Protein AF-A0A1V0NPZ8-F1 (afdb_monomer)

pLDDT: mean 89.47, std 12.42, range [41.12, 97.88]

Radius of gyration: 16.22 Å; Cα contacts (8 Å, |Δi|>4): 91; chains: 1; bounding box: 35×29×46 Å

Structure (mmCIF, N/CA/C/O backbone):
data_AF-A0A1V0NPZ8-F1
#
_entry.id   AF-A0A1V0NPZ8-F1
#
loop_
_atom_site.group_PDB
_atom_site.id
_atom_site.type_symbol
_atom_site.label_atom_id
_atom_site.label_alt_id
_atom_site.label_comp_id
_atom_site.label_asym_id
_atom_site.label_entity_id
_atom_site.label_seq_id
_atom_site.pdbx_PDB_ins_code
_atom_site.Cartn_x
_atom_site.Cartn_y
_atom_site.Cartn_z
_atom_site.occupancy
_atom_site.B_iso_or_equiv
_atom_site.auth_seq_id
_atom_site.auth_comp_id
_atom_site.auth_asym_id
_atom_site.auth_atom_id
_atom_site.pdbx_PDB_model_num
ATOM 1 N N . MET A 1 1 ? -15.440 6.612 -8.435 1.00 51.25 1 MET A N 1
ATOM 2 C CA . MET A 1 1 ? -14.026 6.510 -8.855 1.00 51.25 1 MET A CA 1
ATOM 3 C C . MET A 1 1 ? -13.228 5.887 -7.725 1.00 51.25 1 MET A C 1
ATOM 5 O O . MET A 1 1 ? -13.436 6.280 -6.583 1.00 51.25 1 MET A O 1
ATOM 9 N N . VAL A 1 2 ? -12.383 4.901 -8.027 1.00 72.75 2 VAL A N 1
ATOM 10 C CA . VAL A 1 2 ? -11.409 4.345 -7.071 1.00 72.75 2 VAL A CA 1
ATOM 11 C C . VAL A 1 2 ? -10.314 5.398 -6.852 1.00 72.75 2 VAL A C 1
ATOM 13 O O . VAL A 1 2 ? -9.915 6.063 -7.805 1.00 72.75 2 VAL A O 1
ATOM 16 N N . ASP A 1 3 ? -9.897 5.628 -5.604 1.00 88.75 3 ASP A N 1
ATOM 17 C CA . ASP A 1 3 ? -8.841 6.600 -5.283 1.00 88.75 3 ASP A CA 1
ATOM 18 C C . ASP A 1 3 ? -7.490 6.086 -5.824 1.00 88.75 3 ASP A C 1
ATOM 20 O O . ASP A 1 3 ? -7.107 4.967 -5.473 1.00 88.75 3 ASP A O 1
ATOM 24 N N . PRO A 1 4 ? -6.742 6.869 -6.629 1.00 91.31 4 PRO A N 1
ATOM 25 C CA . PRO A 1 4 ? -5.473 6.428 -7.216 1.00 91.31 4 PRO A CA 1
ATOM 26 C C . PRO A 1 4 ? -4.419 5.980 -6.195 1.00 91.31 4 PRO A C 1
ATOM 28 O O . PRO A 1 4 ? -3.584 5.133 -6.499 1.00 91.31 4 PRO A O 1
ATOM 31 N N . LEU A 1 5 ? -4.436 6.531 -4.976 1.00 94.12 5 LEU A N 1
ATOM 32 C CA . LEU A 1 5 ? -3.521 6.086 -3.922 1.00 94.12 5 LEU A CA 1
ATOM 33 C C . LEU A 1 5 ? -3.958 4.755 -3.314 1.00 94.12 5 LEU A C 1
ATOM 35 O O . LEU A 1 5 ? -3.104 3.982 -2.899 1.00 94.12 5 LEU A O 1
ATOM 39 N N . ASP A 1 6 ? -5.262 4.467 -3.274 1.00 95.06 6 ASP A N 1
ATOM 40 C CA . ASP A 1 6 ? -5.751 3.163 -2.818 1.00 95.06 6 ASP A CA 1
ATOM 41 C C . ASP A 1 6 ? -5.394 2.071 -3.848 1.00 95.06 6 ASP A C 1
ATOM 43 O O . ASP A 1 6 ? -5.034 0.961 -3.461 1.00 95.06 6 ASP A O 1
ATOM 47 N N . GLU A 1 7 ? -5.425 2.392 -5.147 1.00 95.25 7 GLU A N 1
ATOM 48 C CA . G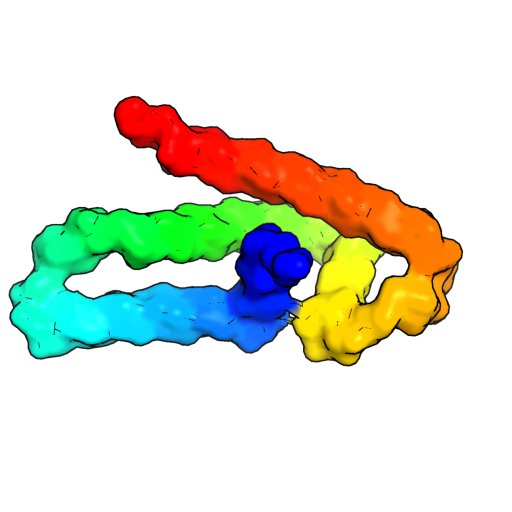LU A 1 7 ? -4.938 1.502 -6.211 1.00 95.25 7 GLU A CA 1
ATOM 49 C C . GLU A 1 7 ? -3.426 1.269 -6.102 1.00 95.25 7 GLU A C 1
ATOM 51 O O . GLU A 1 7 ? -2.988 0.121 -6.074 1.00 95.25 7 GLU A O 1
ATOM 56 N N . LEU A 1 8 ? -2.635 2.334 -5.935 1.00 95.75 8 LEU A N 1
ATOM 57 C CA . LEU A 1 8 ? -1.189 2.224 -5.737 1.00 95.75 8 LEU A CA 1
ATOM 58 C C . LEU A 1 8 ? -0.834 1.387 -4.495 1.00 95.75 8 LEU A C 1
ATOM 60 O O . LEU A 1 8 ? 0.051 0.535 -4.557 1.00 95.75 8 LEU A O 1
ATOM 64 N N . MET A 1 9 ? -1.536 1.590 -3.375 1.00 96.25 9 MET A N 1
ATOM 65 C CA . MET A 1 9 ? -1.359 0.776 -2.168 1.00 96.25 9 MET A CA 1
ATOM 66 C C . MET A 1 9 ? -1.698 -0.693 -2.421 1.00 96.25 9 MET A C 1
ATOM 68 O O . MET A 1 9 ? -0.984 -1.576 -1.950 1.00 96.25 9 MET A O 1
ATOM 72 N N . SER A 1 10 ? -2.769 -0.963 -3.170 1.00 96.56 10 SER A N 1
ATOM 73 C CA . SER A 1 10 ? -3.133 -2.322 -3.566 1.00 96.56 10 SER A CA 1
ATOM 74 C C . SER A 1 10 ? -2.042 -2.960 -4.420 1.00 96.56 10 SER A C 1
ATOM 76 O O . SER A 1 10 ? -1.608 -4.074 -4.130 1.00 96.56 10 SER A O 1
ATOM 78 N N . ASP A 1 11 ? -1.561 -2.251 -5.440 1.00 97.25 11 ASP A N 1
ATOM 79 C CA . ASP A 1 11 ? -0.502 -2.732 -6.321 1.00 97.25 11 ASP A CA 1
ATOM 80 C C . ASP A 1 11 ? 0.784 -3.033 -5.551 1.00 97.25 11 ASP A C 1
ATOM 82 O O . ASP A 1 11 ? 1.425 -4.057 -5.778 1.00 97.25 11 ASP A O 1
ATOM 86 N N . TYR A 1 12 ? 1.155 -2.157 -4.620 1.00 97.69 12 TYR A N 1
ATOM 87 C CA . TYR A 1 12 ? 2.329 -2.341 -3.778 1.00 97.69 12 TYR A CA 1
ATOM 88 C C . TYR A 1 12 ? 2.190 -3.571 -2.873 1.00 97.69 12 TYR A C 1
ATOM 90 O O . TYR A 1 12 ? 3.033 -4.464 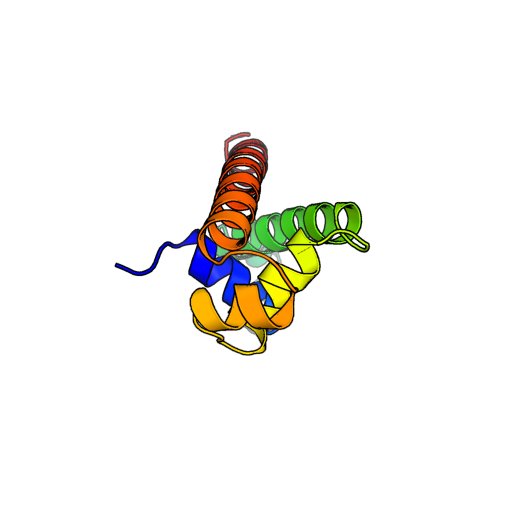-2.901 1.00 97.69 12 TYR A O 1
ATOM 98 N N . ILE A 1 13 ? 1.093 -3.667 -2.115 1.00 97.12 13 ILE A N 1
ATOM 99 C CA . ILE A 1 13 ? 0.877 -4.754 -1.146 1.00 97.12 13 ILE A CA 1
ATOM 100 C C . ILE A 1 13 ? 0.728 -6.122 -1.825 1.00 97.12 13 ILE A C 1
ATOM 102 O O . ILE A 1 13 ? 1.100 -7.141 -1.241 1.00 97.12 13 ILE A O 1
ATOM 106 N N . THR A 1 14 ? 0.192 -6.158 -3.046 1.00 96.44 14 THR A N 1
ATOM 107 C CA . THR A 1 14 ? 0.039 -7.392 -3.835 1.00 96.44 14 THR A CA 1
ATOM 108 C C . THR A 1 14 ? 1.277 -7.745 -4.663 1.00 96.44 14 THR A C 1
ATOM 110 O O . THR A 1 14 ? 1.318 -8.822 -5.253 1.00 96.44 14 THR A O 1
ATOM 113 N N . GLY A 1 15 ? 2.288 -6.870 -4.716 1.00 96.75 15 GLY A N 1
ATOM 114 C CA . GLY A 1 15 ? 3.480 -7.032 -5.556 1.00 96.75 15 GLY A CA 1
ATOM 115 C C . GLY A 1 15 ? 3.266 -6.689 -7.036 1.00 96.75 15 GLY A C 1
ATOM 116 O O . GLY A 1 15 ? 4.205 -6.749 -7.827 1.00 96.75 15 GLY A O 1
ATOM 117 N N . MET A 1 16 ? 2.060 -6.279 -7.433 1.00 97.12 16 MET A N 1
ATOM 118 C CA . MET A 1 16 ? 1.750 -5.868 -8.803 1.00 97.12 16 MET A CA 1
ATOM 119 C C . MET A 1 16 ? 2.550 -4.632 -9.244 1.00 97.12 16 MET A C 1
ATOM 121 O O . MET A 1 16 ? 2.887 -4.513 -10.421 1.00 97.12 16 MET A O 1
ATOM 125 N N . LEU A 1 17 ? 2.903 -3.727 -8.321 1.00 96.62 17 LEU A N 1
ATOM 126 C CA . LEU A 1 17 ? 3.742 -2.566 -8.642 1.00 96.62 17 LEU A CA 1
ATOM 127 C C . LEU A 1 17 ? 5.111 -3.004 -9.188 1.00 96.62 17 LEU A C 1
ATOM 129 O O . LEU A 1 17 ? 5.549 -2.511 -10.226 1.00 96.62 17 LEU A O 1
ATOM 133 N N . GLU A 1 18 ? 5.739 -3.983 -8.535 1.00 96.50 18 G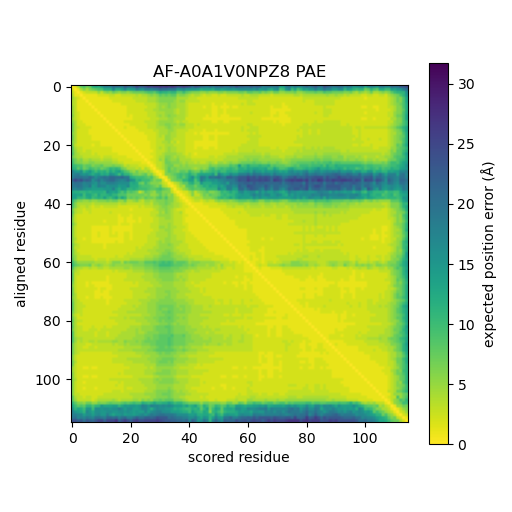LU A N 1
ATOM 134 C CA . GLU A 1 18 ? 7.015 -4.572 -8.954 1.00 96.50 18 GLU A CA 1
ATOM 135 C C . GLU A 1 18 ? 6.894 -5.247 -10.327 1.00 96.50 18 GLU A C 1
ATOM 137 O O . GLU A 1 18 ? 7.740 -5.069 -11.203 1.00 96.50 18 GLU A O 1
ATOM 142 N N . VAL A 1 19 ? 5.799 -5.979 -10.557 1.00 97.31 19 VAL A N 1
ATOM 143 C CA . VAL A 1 19 ? 5.515 -6.604 -11.859 1.00 97.31 19 VAL A CA 1
ATOM 144 C C . VAL A 1 19 ? 5.401 -5.547 -12.959 1.00 97.31 19 VAL A C 1
ATOM 146 O O . VAL A 1 19 ? 5.994 -5.712 -14.026 1.00 97.31 19 VAL A O 1
ATOM 149 N N . LYS A 1 20 ? 4.691 -4.439 -12.704 1.00 94.81 20 LYS A N 1
ATOM 150 C CA . LYS A 1 20 ? 4.540 -3.324 -13.653 1.00 94.81 20 LYS A CA 1
ATOM 151 C C . LYS A 1 20 ? 5.890 -2.670 -13.977 1.00 94.81 20 LYS A C 1
ATOM 153 O O . LYS A 1 20 ? 6.172 -2.433 -15.150 1.00 94.81 20 LYS A O 1
ATOM 158 N N . ILE A 1 21 ? 6.736 -2.427 -12.973 1.00 94.88 21 ILE A N 1
ATOM 159 C CA . ILE A 1 21 ? 8.097 -1.888 -13.158 1.00 94.88 21 ILE A CA 1
ATOM 160 C C . ILE A 1 21 ? 8.931 -2.832 -14.033 1.00 94.88 21 ILE A C 1
ATOM 162 O O . ILE A 1 21 ? 9.492 -2.417 -15.051 1.00 94.88 21 ILE A O 1
ATOM 166 N N . ASN A 1 22 ? 8.957 -4.121 -13.689 1.00 94.19 22 ASN A N 1
ATOM 167 C CA . ASN A 1 22 ? 9.742 -5.123 -14.406 1.00 94.19 22 ASN A CA 1
ATOM 168 C C . ASN A 1 22 ? 9.254 -5.354 -15.839 1.00 94.19 22 ASN A C 1
ATOM 170 O O . ASN A 1 22 ? 10.067 -5.565 -16.740 1.00 94.19 22 ASN A O 1
ATOM 174 N N . TYR A 1 23 ? 7.945 -5.267 -16.076 1.00 92.19 23 TYR A N 1
ATOM 175 C CA . TYR A 1 23 ? 7.374 -5.334 -17.418 1.00 92.19 23 TYR A CA 1
ATOM 176 C C . TYR A 1 23 ? 7.881 -4.192 -18.308 1.00 92.19 23 TYR A C 1
ATOM 178 O O . TYR A 1 23 ? 8.340 -4.438 -19.428 1.00 92.19 23 TYR A O 1
ATOM 186 N N . ILE A 1 24 ? 7.862 -2.952 -17.805 1.00 88.81 24 ILE A N 1
ATOM 187 C CA . ILE A 1 24 ? 8.356 -1.787 -18.552 1.00 88.81 24 ILE A CA 1
ATOM 188 C C . ILE A 1 24 ? 9.857 -1.930 -18.814 1.00 88.81 24 ILE A C 1
ATOM 190 O O . ILE A 1 24 ? 10.294 -1.767 -19.956 1.00 88.81 24 ILE A O 1
ATOM 194 N N . LYS A 1 25 ? 10.634 -2.314 -17.793 1.00 88.56 25 LYS A N 1
ATOM 195 C CA . LYS A 1 25 ? 12.075 -2.569 -17.919 1.00 88.56 25 LYS A CA 1
ATOM 196 C C . LYS A 1 25 ? 12.370 -3.587 -19.022 1.00 88.56 25 LYS A C 1
ATOM 198 O O . LYS A 1 25 ? 13.078 -3.273 -19.974 1.00 88.56 25 LYS A O 1
ATOM 203 N N . LYS A 1 26 ? 11.752 -4.772 -18.956 1.00 87.81 26 LYS A N 1
ATOM 204 C CA . LYS A 1 26 ? 11.951 -5.855 -19.932 1.00 87.81 26 LYS A CA 1
ATOM 205 C C . LYS A 1 26 ? 11.580 -5.434 -21.353 1.00 87.81 26 LYS A C 1
ATOM 207 O O . LYS A 1 26 ? 12.291 -5.784 -22.294 1.00 87.81 26 LYS A O 1
ATOM 212 N N . THR A 1 27 ? 10.488 -4.690 -21.511 1.00 83.81 27 THR A N 1
ATOM 213 C CA . THR A 1 27 ? 10.017 -4.228 -22.824 1.00 83.81 27 THR A CA 1
ATOM 214 C C . THR A 1 27 ? 11.024 -3.273 -23.468 1.00 83.81 27 THR A C 1
ATOM 216 O O . THR A 1 27 ? 11.370 -3.456 -24.630 1.00 83.81 27 THR A O 1
ATOM 219 N N . ASN A 1 28 ? 11.570 -2.313 -22.716 1.00 77.62 28 ASN A N 1
ATOM 220 C CA . ASN A 1 28 ? 12.547 -1.358 -23.254 1.00 77.62 28 ASN A CA 1
ATOM 221 C C . ASN A 1 28 ? 13.913 -2.004 -23.544 1.00 77.62 28 ASN A C 1
ATOM 223 O O . ASN A 1 28 ? 14.503 -1.739 -24.593 1.00 77.62 28 ASN A O 1
ATOM 227 N N . THR A 1 29 ? 14.390 -2.906 -22.677 1.00 77.12 29 THR A N 1
ATOM 228 C CA . THR A 1 29 ? 15.646 -3.645 -22.909 1.00 77.12 29 THR A CA 1
ATOM 229 C C . THR A 1 29 ? 15.547 -4.558 -24.135 1.00 77.12 29 THR A C 1
ATOM 231 O O . THR A 1 29 ? 16.485 -4.642 -24.924 1.00 77.12 29 THR A O 1
ATOM 234 N N . SER A 1 30 ? 14.390 -5.196 -24.354 1.00 71.81 30 SER A N 1
ATOM 235 C CA . SER A 1 30 ? 14.16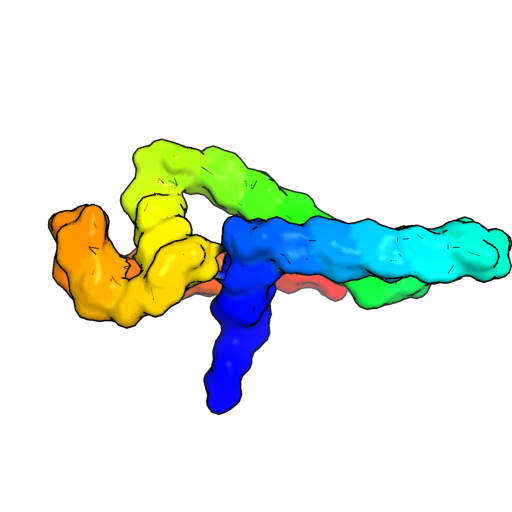7 -6.085 -25.508 1.00 71.81 30 SER A CA 1
ATOM 236 C C . SER A 1 30 ? 14.214 -5.345 -26.853 1.00 71.81 30 SER A C 1
ATOM 238 O O . SER A 1 30 ? 14.493 -5.960 -27.878 1.00 71.81 30 SER A O 1
ATOM 240 N N . ILE A 1 31 ? 13.988 -4.027 -26.854 1.00 72.94 31 ILE A N 1
ATOM 241 C CA . ILE A 1 31 ? 14.044 -3.165 -28.046 1.00 72.94 31 ILE A CA 1
ATOM 242 C C . ILE A 1 31 ? 15.457 -2.545 -28.219 1.00 72.94 31 ILE A C 1
ATOM 244 O O . ILE A 1 31 ? 15.672 -1.744 -29.118 1.00 72.94 31 ILE A O 1
ATOM 248 N N . LYS A 1 32 ? 16.457 -2.929 -27.399 1.00 65.56 32 LYS A N 1
ATOM 249 C CA . LYS A 1 32 ? 17.812 -2.321 -27.341 1.00 65.56 32 LYS A CA 1
ATOM 250 C C . LYS A 1 32 ? 17.804 -0.803 -27.082 1.00 65.56 32 LYS A C 1
ATOM 252 O O . LYS A 1 32 ? 18.747 -0.100 -27.429 1.00 65.56 32 LYS A O 1
ATOM 257 N N . ASN A 1 33 ? 16.756 -0.305 -26.431 1.00 63.72 33 ASN A N 1
ATOM 258 C CA . ASN A 1 33 ? 16.541 1.113 -26.153 1.00 63.72 33 ASN A CA 1
ATOM 259 C C . ASN A 1 33 ? 16.850 1.443 -24.683 1.00 63.72 33 ASN A C 1
ATOM 261 O O . ASN A 1 33 ? 16.018 2.015 -23.980 1.00 63.72 33 ASN A O 1
ATOM 265 N N . GLU A 1 34 ? 18.034 1.071 -24.191 1.00 59.84 34 GLU A N 1
ATOM 266 C CA . GLU A 1 34 ? 18.416 1.299 -22.784 1.00 59.84 34 GLU A CA 1
ATOM 267 C C . GLU A 1 34 ? 18.379 2.789 -22.410 1.00 59.84 34 GLU A C 1
ATOM 269 O O . GLU A 1 34 ? 17.800 3.146 -21.387 1.00 59.84 34 GLU A O 1
ATOM 274 N N . HIS A 1 35 ? 18.839 3.671 -23.305 1.00 60.41 35 HIS A N 1
ATOM 275 C CA . HIS A 1 35 ? 18.741 5.125 -23.128 1.00 60.41 35 HIS A CA 1
ATOM 276 C C . HIS A 1 35 ? 17.297 5.656 -23.049 1.00 60.41 35 HIS A C 1
ATOM 278 O O . HIS A 1 35 ? 17.074 6.713 -22.470 1.00 60.41 35 HIS A O 1
ATOM 284 N N . MET A 1 36 ? 16.298 4.944 -23.588 1.00 64.12 36 MET A N 1
ATOM 285 C CA . MET A 1 36 ? 14.896 5.377 -23.491 1.00 64.12 36 MET A CA 1
ATOM 286 C C . MET A 1 36 ? 14.221 4.936 -22.193 1.00 64.12 36 MET A C 1
ATOM 288 O O . MET A 1 36 ? 13.184 5.496 -21.840 1.00 64.12 36 MET A O 1
ATOM 292 N N . LEU A 1 37 ? 14.775 3.951 -21.477 1.00 71.44 37 LEU A N 1
ATOM 293 C CA . LEU A 1 37 ? 14.198 3.488 -20.215 1.00 71.44 37 LEU A CA 1
ATOM 294 C C . LEU A 1 37 ? 14.363 4.542 -19.118 1.00 71.44 37 LEU A C 1
ATOM 296 O O . LEU A 1 37 ? 13.413 4.819 -18.391 1.00 71.44 37 LEU A O 1
ATOM 300 N N . GLU A 1 38 ? 15.541 5.161 -19.031 1.00 69.38 38 GLU A N 1
ATOM 301 C CA . GLU A 1 38 ? 15.791 6.233 -18.064 1.00 69.38 38 GLU A CA 1
ATOM 302 C C . GLU A 1 38 ? 14.946 7.477 -18.362 1.00 69.38 38 GLU A C 1
ATOM 304 O O . GLU A 1 38 ? 14.450 8.111 -17.434 1.00 69.38 38 GLU A O 1
ATOM 309 N N . SER A 1 39 ? 14.681 7.763 -19.640 1.00 73.56 39 SER A N 1
ATOM 310 C CA . SER A 1 39 ? 13.760 8.824 -20.068 1.00 73.56 39 SER A CA 1
ATOM 311 C C . SER A 1 39 ? 12.277 8.428 -20.008 1.00 73.56 39 SER A C 1
ATOM 313 O O . SER A 1 39 ? 11.402 9.253 -20.283 1.00 73.56 39 SER A O 1
ATOM 315 N N . ASN A 1 40 ? 11.947 7.177 -19.664 1.00 84.75 40 ASN A N 1
ATOM 316 C CA . ASN A 1 40 ? 10.562 6.733 -19.573 1.00 84.75 40 ASN A CA 1
ATOM 317 C C . ASN A 1 40 ? 9.930 7.262 -18.280 1.00 84.75 40 ASN A C 1
ATOM 319 O O . ASN A 1 40 ? 10.084 6.692 -17.199 1.00 84.75 40 ASN A O 1
ATOM 323 N N . ARG A 1 41 ? 9.163 8.346 -18.410 1.00 85.38 41 ARG A N 1
ATOM 324 C CA . ARG A 1 41 ? 8.501 9.017 -17.283 1.00 85.38 41 ARG A CA 1
ATOM 325 C C . ARG A 1 41 ? 7.608 8.088 -16.455 1.00 85.38 41 ARG A C 1
ATOM 327 O O . ARG A 1 41 ? 7.537 8.253 -15.240 1.00 85.38 41 ARG A O 1
ATOM 334 N N . ASP A 1 42 ? 6.931 7.116 -17.073 1.00 88.38 42 ASP A N 1
ATOM 335 C CA . ASP A 1 42 ? 6.090 6.166 -16.329 1.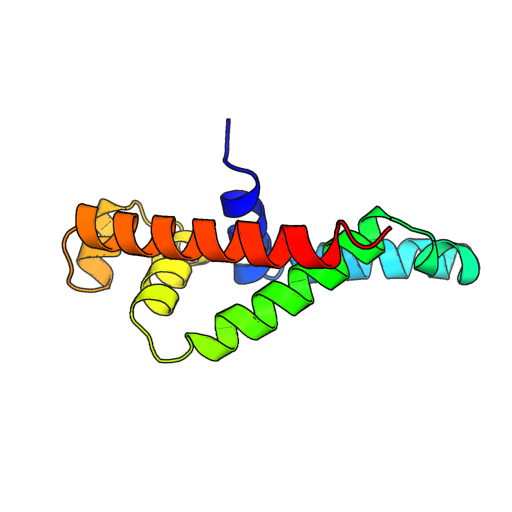00 88.38 42 ASP A CA 1
ATOM 336 C C . ASP A 1 42 ? 6.937 5.165 -15.531 1.00 88.38 42 ASP A C 1
ATOM 338 O O . ASP A 1 42 ? 6.610 4.878 -14.381 1.00 88.38 42 ASP A O 1
ATOM 342 N N . TYR A 1 43 ? 8.055 4.692 -16.094 1.00 90.06 43 TYR A N 1
ATOM 343 C CA . TYR A 1 43 ? 9.020 3.860 -15.369 1.00 90.06 43 TYR A CA 1
ATOM 344 C C . TYR A 1 43 ? 9.572 4.596 -14.146 1.00 90.06 43 TYR A C 1
ATOM 346 O O . TYR A 1 43 ? 9.438 4.101 -13.027 1.00 90.06 43 TYR A O 1
ATOM 354 N N . GLN A 1 44 ? 10.101 5.809 -14.345 1.00 89.94 44 GLN A N 1
ATOM 355 C CA . GLN A 1 44 ? 10.670 6.621 -13.266 1.00 89.94 44 GLN A CA 1
ATOM 356 C C . GLN A 1 44 ? 9.644 6.901 -12.170 1.00 89.94 44 GLN A C 1
ATOM 358 O O . GLN A 1 44 ? 9.900 6.670 -10.990 1.00 89.94 44 GLN A O 1
ATOM 363 N N . LYS A 1 45 ? 8.427 7.296 -12.561 1.00 91.62 45 LYS A N 1
ATOM 364 C CA . LYS A 1 45 ? 7.332 7.529 -11.618 1.00 91.62 45 LYS A CA 1
ATOM 365 C C . LYS A 1 45 ? 7.029 6.294 -10.768 1.00 91.62 45 LYS A C 1
ATOM 367 O O . LYS A 1 45 ? 6.835 6.437 -9.563 1.00 91.62 45 LYS A O 1
ATOM 372 N N . LYS A 1 46 ? 6.975 5.094 -11.357 1.00 94.06 46 LYS A N 1
ATOM 373 C CA . LYS A 1 46 ? 6.713 3.861 -10.593 1.00 94.06 46 LYS A CA 1
ATOM 374 C C . LYS A 1 46 ? 7.880 3.483 -9.681 1.00 94.06 46 LYS A C 1
ATOM 376 O O . LYS A 1 46 ? 7.627 3.033 -8.566 1.00 94.06 46 LYS A O 1
ATOM 381 N N . CYS A 1 47 ? 9.124 3.694 -10.113 1.00 93.31 47 CYS A N 1
ATOM 382 C CA . CYS A 1 47 ? 10.309 3.486 -9.277 1.00 93.31 47 CYS A CA 1
ATOM 383 C C . CYS A 1 47 ? 10.281 4.388 -8.037 1.00 93.31 47 CYS A C 1
ATOM 385 O O . CYS A 1 47 ? 10.361 3.878 -6.922 1.00 93.31 47 CYS A O 1
ATOM 387 N N . VAL A 1 48 ? 10.039 5.691 -8.219 1.00 93.75 48 VAL A N 1
ATOM 388 C CA . VAL A 1 48 ? 9.886 6.653 -7.112 1.00 93.75 48 VAL A CA 1
ATOM 389 C C . VAL A 1 48 ? 8.730 6.254 -6.192 1.00 93.75 48 VAL A C 1
ATOM 391 O O . VAL A 1 48 ? 8.873 6.246 -4.972 1.00 93.75 48 VAL A O 1
ATOM 394 N N . GLN A 1 49 ? 7.579 5.868 -6.756 1.00 95.31 49 GLN A N 1
ATOM 395 C CA . GLN A 1 49 ? 6.440 5.397 -5.964 1.00 95.31 49 GLN A CA 1
ATOM 396 C C . GLN A 1 49 ? 6.796 4.188 -5.096 1.00 95.31 49 GLN A C 1
ATOM 398 O O . GLN A 1 49 ? 6.403 4.143 -3.930 1.00 95.31 49 GLN A O 1
ATOM 403 N N . LYS A 1 50 ? 7.525 3.218 -5.655 1.00 96.62 50 LYS A N 1
ATOM 404 C CA . LYS A 1 50 ? 7.976 2.033 -4.927 1.00 96.62 50 LYS A CA 1
ATOM 405 C C . LYS A 1 50 ? 8.948 2.410 -3.810 1.00 96.62 50 LYS A C 1
ATOM 407 O O . LYS A 1 50 ? 8.750 1.963 -2.689 1.00 96.62 50 LYS A O 1
ATOM 412 N N . GLU A 1 51 ? 9.946 3.243 -4.093 1.00 96.00 51 GLU A N 1
ATOM 413 C CA . GLU A 1 51 ? 10.954 3.661 -3.112 1.00 96.00 51 GLU A CA 1
ATOM 414 C C . GLU A 1 51 ? 10.331 4.410 -1.925 1.00 96.00 51 GLU A C 1
ATOM 416 O O . GLU A 1 51 ? 10.582 4.070 -0.767 1.00 96.00 51 GLU A O 1
ATOM 421 N N . VAL A 1 52 ? 9.434 5.363 -2.201 1.00 95.81 52 VAL A N 1
ATOM 422 C CA . VAL A 1 52 ? 8.683 6.077 -1.157 1.00 95.81 52 VAL A CA 1
ATOM 423 C C . VAL A 1 52 ? 7.856 5.101 -0.317 1.00 95.81 52 VAL A C 1
ATOM 425 O O . VAL A 1 52 ? 7.848 5.196 0.912 1.00 95.81 52 VAL A O 1
ATOM 428 N N . LEU A 1 53 ? 7.170 4.146 -0.952 1.00 96.69 53 LEU A N 1
ATOM 429 C CA . LEU A 1 53 ? 6.375 3.149 -0.237 1.00 96.69 53 LEU A CA 1
ATOM 430 C C . LEU A 1 53 ? 7.236 2.202 0.595 1.00 96.69 53 LEU A C 1
ATOM 432 O O . LEU A 1 53 ? 6.855 1.922 1.727 1.00 96.69 53 LEU A O 1
ATOM 436 N N . ASP A 1 54 ? 8.392 1.764 0.099 1.00 96.81 54 ASP A N 1
ATOM 437 C CA . ASP A 1 54 ? 9.331 0.930 0.852 1.00 96.81 54 ASP A CA 1
ATOM 438 C C . ASP A 1 54 ? 9.807 1.645 2.120 1.00 96.81 54 ASP A C 1
ATOM 440 O O . ASP A 1 54 ? 9.707 1.090 3.219 1.00 96.81 54 ASP A O 1
ATOM 444 N N . GLY A 1 55 ? 10.226 2.909 1.998 1.00 95.94 55 GLY A N 1
ATOM 445 C CA . GLY A 1 55 ? 10.638 3.722 3.143 1.00 95.94 55 GLY A CA 1
ATOM 446 C C . GLY A 1 55 ? 9.504 3.938 4.150 1.00 95.94 55 GLY A C 1
ATOM 447 O O . GLY A 1 55 ? 9.664 3.711 5.354 1.00 95.94 55 GLY A O 1
ATOM 448 N N . MET A 1 56 ? 8.315 4.311 3.666 1.00 95.62 56 MET A N 1
ATOM 449 C CA . MET A 1 56 ? 7.150 4.505 4.529 1.00 95.62 56 MET A CA 1
ATOM 450 C C . MET A 1 56 ? 6.727 3.206 5.222 1.00 95.62 56 MET A C 1
ATOM 452 O O . MET A 1 56 ? 6.448 3.227 6.419 1.00 95.62 56 MET A O 1
ATOM 456 N N . MET A 1 57 ? 6.706 2.073 4.518 1.00 95.56 57 MET A N 1
ATOM 457 C CA . MET A 1 57 ? 6.286 0.778 5.063 1.00 95.56 57 MET A CA 1
ATOM 458 C C . MET A 1 57 ? 7.290 0.201 6.064 1.00 95.56 57 MET A C 1
ATOM 460 O O . MET A 1 57 ? 6.866 -0.433 7.037 1.00 95.56 57 MET A O 1
ATOM 464 N N . ALA A 1 58 ? 8.587 0.457 5.872 1.00 95.12 58 ALA A N 1
ATOM 465 C CA . ALA A 1 58 ? 9.621 0.156 6.858 1.00 95.12 58 ALA A CA 1
ATOM 466 C C . ALA A 1 58 ? 9.417 0.977 8.143 1.00 95.12 58 ALA A C 1
ATOM 468 O O . ALA A 1 58 ? 9.405 0.417 9.238 1.00 95.12 58 ALA A O 1
ATOM 469 N N . SER A 1 59 ? 9.134 2.282 8.025 1.00 95.06 59 SER A N 1
ATOM 470 C CA . SER A 1 59 ? 8.921 3.156 9.195 1.00 95.06 59 SER A CA 1
ATOM 471 C C . SER A 1 59 ? 7.720 2.766 10.069 1.00 95.06 59 SER A C 1
ATOM 473 O O . SER A 1 59 ? 7.667 3.115 11.249 1.00 95.06 59 SER A O 1
ATOM 475 N N . ILE A 1 60 ? 6.757 2.025 9.510 1.00 94.62 60 ILE A N 1
ATOM 476 C CA . ILE A 1 60 ? 5.548 1.578 10.212 1.00 94.62 60 ILE A CA 1
ATOM 477 C C . ILE A 1 60 ? 5.535 0.073 10.505 1.00 94.62 60 ILE A C 1
ATOM 479 O O . ILE A 1 60 ? 4.473 -0.476 10.800 1.00 94.62 60 ILE A O 1
ATOM 483 N N . GLU A 1 61 ? 6.683 -0.608 10.423 1.00 90.12 61 GLU A N 1
ATOM 484 C CA . GLU A 1 61 ? 6.771 -2.072 10.467 1.00 90.12 61 GLU A CA 1
ATOM 485 C C . GLU A 1 61 ? 6.034 -2.722 11.647 1.00 90.12 61 GLU A C 1
ATOM 487 O O . GLU A 1 61 ? 5.304 -3.695 11.458 1.00 90.12 61 GLU A O 1
ATOM 492 N N . ASN A 1 62 ? 6.164 -2.147 12.838 1.00 91.25 62 ASN A N 1
ATOM 493 C CA . ASN A 1 62 ? 5.564 -2.681 14.060 1.00 91.25 62 ASN A CA 1
ATOM 494 C C . ASN A 1 62 ? 4.335 -1.883 14.520 1.00 91.25 62 ASN A C 1
ATOM 496 O O . ASN A 1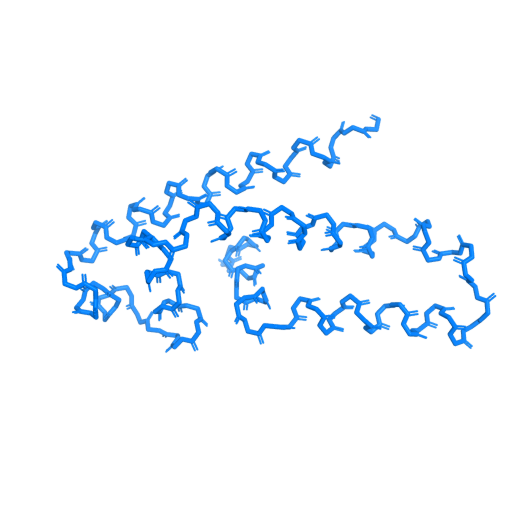 62 ? 3.921 -1.978 15.673 1.00 91.25 62 ASN A O 1
ATOM 500 N N . LEU A 1 63 ? 3.749 -1.073 13.633 1.00 95.19 63 LEU A N 1
ATOM 501 C CA . LEU A 1 63 ? 2.618 -0.210 13.961 1.00 95.19 63 LEU A CA 1
ATOM 502 C C . LEU A 1 63 ? 1.288 -0.795 13.480 1.00 95.19 63 LEU A C 1
ATOM 504 O O . LEU A 1 63 ? 1.190 -1.438 12.432 1.00 95.19 63 LEU A O 1
ATOM 508 N N . LEU A 1 64 ? 0.221 -0.467 14.212 1.00 95.56 64 LEU A N 1
ATOM 509 C CA . LEU A 1 64 ? -1.160 -0.849 13.897 1.00 95.56 64 LEU A CA 1
ATOM 510 C C . LEU A 1 64 ? -1.564 -0.493 12.455 1.00 95.56 64 LEU A C 1
ATOM 512 O O . LEU A 1 64 ? -2.264 -1.254 11.789 1.00 95.56 64 LEU A O 1
ATOM 516 N N . ILE A 1 65 ? -1.085 0.640 11.939 1.00 97.12 65 ILE A N 1
ATOM 517 C CA . ILE A 1 65 ? -1.385 1.084 10.577 1.00 97.12 65 ILE A CA 1
ATOM 518 C C . ILE A 1 65 ? -0.916 0.087 9.502 1.00 97.12 65 ILE A C 1
ATOM 520 O O . ILE A 1 65 ? -1.641 -0.125 8.531 1.00 97.12 65 ILE A O 1
ATOM 524 N N . LYS A 1 66 ? 0.220 -0.605 9.681 1.00 96.56 66 LYS A N 1
ATOM 525 C CA . LYS A 1 66 ? 0.665 -1.642 8.731 1.00 96.56 66 LYS A CA 1
ATOM 526 C C . LYS A 1 66 ? -0.289 -2.832 8.731 1.00 96.56 66 LYS A C 1
ATOM 528 O O . LYS A 1 66 ? -0.641 -3.339 7.668 1.00 96.56 66 LYS A O 1
ATOM 533 N N . GLN A 1 67 ? -0.773 -3.234 9.907 1.00 97.06 67 GLN A N 1
ATOM 534 C CA . GLN A 1 67 ? -1.775 -4.296 10.030 1.00 97.06 67 GLN A CA 1
ATOM 535 C C . GLN A 1 67 ? -3.098 -3.902 9.357 1.00 97.06 67 GLN A C 1
ATOM 537 O O . GLN A 1 67 ? -3.677 -4.716 8.639 1.00 97.06 67 GLN A O 1
ATOM 542 N N . ILE A 1 68 ? -3.537 -2.647 9.520 1.00 97.75 68 ILE A N 1
ATOM 543 C CA . ILE A 1 68 ? -4.714 -2.083 8.836 1.00 97.75 68 ILE A CA 1
ATOM 544 C C . ILE A 1 68 ? -4.543 -2.151 7.312 1.00 97.75 68 ILE A C 1
ATOM 546 O O . ILE A 1 68 ? -5.446 -2.613 6.616 1.00 97.75 68 ILE A O 1
ATOM 550 N N . ILE A 1 69 ? -3.388 -1.724 6.792 1.00 97.19 69 ILE A N 1
ATOM 551 C CA . ILE A 1 69 ? -3.080 -1.738 5.355 1.00 97.19 69 ILE A CA 1
ATOM 552 C C . ILE A 1 69 ? -3.101 -3.172 4.811 1.00 97.19 69 ILE A C 1
ATOM 554 O O . ILE A 1 69 ? -3.778 -3.441 3.820 1.00 97.19 69 ILE A O 1
ATOM 558 N N . ILE A 1 70 ? -2.430 -4.115 5.478 1.00 96.75 70 ILE A N 1
ATOM 559 C CA . ILE A 1 70 ? -2.417 -5.527 5.068 1.00 96.75 70 ILE A CA 1
ATOM 560 C C . ILE A 1 70 ? -3.841 -6.104 5.088 1.00 96.75 70 ILE A C 1
ATOM 562 O O . ILE A 1 70 ? -4.273 -6.709 4.109 1.00 96.75 70 ILE A O 1
ATOM 566 N N . ALA A 1 71 ? -4.598 -5.884 6.167 1.00 97.19 71 ALA A N 1
ATOM 567 C CA . ALA A 1 71 ? -5.991 -6.314 6.279 1.00 97.19 71 ALA A CA 1
ATOM 568 C C . ALA A 1 71 ? -6.854 -5.782 5.126 1.00 97.19 71 ALA A C 1
ATOM 570 O O . ALA A 1 71 ? -7.643 -6.525 4.539 1.00 97.19 71 ALA A O 1
ATOM 571 N N . ARG A 1 72 ? -6.677 -4.506 4.774 1.00 97.06 72 ARG A N 1
ATOM 572 C CA . ARG A 1 72 ? -7.471 -3.844 3.742 1.00 97.06 72 ARG A CA 1
ATOM 573 C C . ARG A 1 72 ? -7.100 -4.278 2.325 1.00 97.06 72 ARG A C 1
ATOM 575 O O . ARG A 1 72 ? -8.007 -4.519 1.534 1.00 97.06 72 ARG A O 1
ATOM 582 N N . PHE A 1 73 ? -5.811 -4.351 2.002 1.00 96.44 73 PHE A N 1
ATOM 583 C CA . PHE A 1 73 ? -5.339 -4.488 0.619 1.00 96.44 73 PHE A CA 1
ATOM 584 C C . PHE A 1 73 ? -4.849 -5.887 0.259 1.00 96.44 73 PHE A C 1
ATOM 586 O O . PHE A 1 73 ? -5.071 -6.313 -0.866 1.00 96.44 73 PHE A O 1
ATOM 593 N N . LYS A 1 74 ? -4.249 -6.635 1.195 1.00 95.38 74 LYS A N 1
ATOM 594 C CA . LYS A 1 74 ? -3.836 -8.026 0.938 1.00 95.38 74 LYS A CA 1
ATOM 595 C C . LYS A 1 74 ? -5.016 -8.990 1.019 1.00 95.38 74 LYS A C 1
ATOM 597 O O . LYS A 1 74 ? -5.126 -9.908 0.220 1.00 95.38 74 LYS A O 1
ATOM 602 N N . TYR A 1 75 ? -5.880 -8.792 2.013 1.00 96.06 75 TYR A N 1
ATOM 603 C CA . TYR A 1 75 ? -7.020 -9.676 2.278 1.00 96.06 75 TYR A CA 1
ATOM 604 C C . TYR A 1 75 ? -8.358 -9.103 1.790 1.00 96.06 75 TYR A C 1
ATOM 606 O O . TYR A 1 75 ? -9.398 -9.714 2.016 1.00 96.06 75 TYR A O 1
ATOM 614 N N . HIS A 1 76 ? -8.344 -7.926 1.153 1.00 94.69 76 HIS A N 1
ATOM 615 C CA . HIS A 1 76 ? -9.527 -7.251 0.605 1.00 94.69 76 HIS A CA 1
ATOM 616 C C . HIS A 1 76 ? -10.697 -7.098 1.596 1.00 94.69 76 HIS A C 1
ATOM 618 O O . HIS A 1 76 ? -11.865 -7.051 1.205 1.00 94.69 76 HIS A O 1
ATOM 624 N N . LEU A 1 77 ? -10.407 -6.993 2.898 1.00 96.81 77 LEU A N 1
ATOM 625 C CA . LEU A 1 77 ? -11.446 -6.900 3.919 1.00 96.81 77 LEU A CA 1
ATOM 626 C C . LEU A 1 77 ? -12.179 -5.558 3.839 1.00 96.81 77 LEU A C 1
ATOM 628 O O . LEU A 1 77 ? -11.577 -4.505 3.608 1.00 96.81 77 LEU A O 1
ATOM 632 N N . THR A 1 78 ? -13.489 -5.571 4.086 1.00 96.62 78 THR A N 1
ATOM 633 C CA . THR A 1 78 ? -14.276 -4.347 4.306 1.00 96.62 78 THR A CA 1
ATOM 634 C C . THR A 1 78 ? -13.774 -3.612 5.549 1.00 96.62 78 THR A C 1
ATOM 636 O O . THR A 1 78 ? -13.234 -4.237 6.457 1.00 96.62 78 THR A O 1
ATOM 639 N N . TRP A 1 79 ? -13.972 -2.293 5.640 1.00 96.56 79 TRP A N 1
ATOM 640 C CA . TRP A 1 79 ? -13.505 -1.507 6.793 1.00 96.56 79 TRP A CA 1
ATOM 641 C C . TRP A 1 79 ? -14.026 -2.034 8.140 1.00 96.56 79 TRP A C 1
ATOM 643 O O . TRP A 1 79 ? -13.277 -2.085 9.114 1.00 96.56 79 TRP A O 1
ATOM 653 N N . VAL A 1 80 ? -15.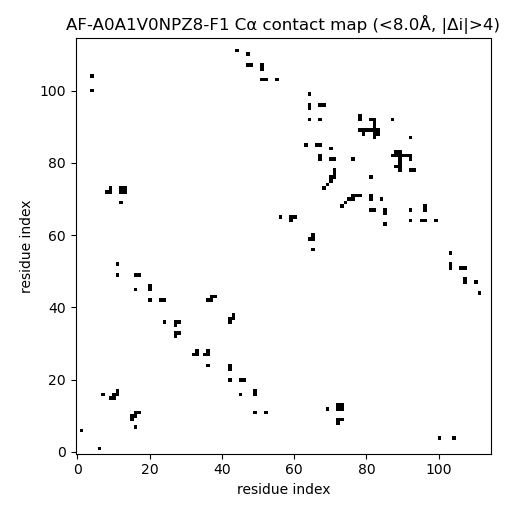269 -2.526 8.169 1.00 97.19 80 VAL A N 1
ATOM 654 C CA . VAL A 1 80 ? -15.853 -3.188 9.347 1.00 97.19 80 VAL A CA 1
ATOM 655 C C . VAL A 1 80 ? -15.042 -4.425 9.743 1.00 97.19 80 VAL A C 1
ATOM 657 O O . VAL A 1 80 ? -14.708 -4.603 10.913 1.00 97.19 80 VAL A O 1
ATOM 660 N N . ASN A 1 81 ? -14.679 -5.265 8.772 1.00 97.88 81 ASN A N 1
ATOM 661 C CA . ASN A 1 81 ? -13.888 -6.470 9.019 1.00 97.88 81 ASN A CA 1
ATOM 662 C C . ASN A 1 81 ? -12.416 -6.157 9.320 1.00 97.88 81 ASN A C 1
ATOM 664 O O . ASN A 1 81 ? -11.799 -6.886 10.091 1.00 97.88 81 ASN A O 1
ATOM 668 N N . VAL A 1 82 ? -11.865 -5.063 8.784 1.00 97.81 82 VAL A N 1
ATOM 669 C CA . VAL A 1 82 ? -10.536 -4.557 9.160 1.00 97.81 82 VAL A CA 1
ATOM 670 C C . VAL A 1 82 ? -10.513 -4.189 10.642 1.00 97.81 82 VAL A C 1
ATOM 672 O O . VAL A 1 82 ? -9.648 -4.681 11.358 1.00 97.81 82 VAL A O 1
ATOM 675 N N . GLY A 1 83 ? -11.483 -3.395 11.114 1.00 97.00 83 GLY A N 1
ATOM 676 C CA . GLY A 1 83 ? -11.586 -3.014 12.527 1.00 97.00 83 GLY A CA 1
ATOM 677 C C . GLY A 1 83 ? -11.668 -4.231 13.450 1.00 97.00 83 GLY A C 1
ATOM 678 O O . GLY A 1 83 ? -10.865 -4.365 14.372 1.00 97.00 83 GLY A O 1
ATOM 679 N N . LYS A 1 84 ? -12.545 -5.192 13.121 1.00 97.19 84 LYS A N 1
ATOM 680 C CA . LYS A 1 84 ? -12.636 -6.474 13.842 1.00 97.19 84 LYS A CA 1
ATOM 681 C C . LYS A 1 84 ? -11.305 -7.232 13.861 1.00 97.19 84 LYS A C 1
ATOM 683 O O . LYS A 1 84 ? -10.913 -7.748 14.901 1.00 97.19 84 LYS A O 1
ATOM 688 N N . ARG A 1 85 ? -10.599 -7.298 12.726 1.00 96.31 85 ARG A N 1
ATOM 689 C CA . ARG A 1 85 ? -9.346 -8.056 12.578 1.00 96.31 85 ARG A CA 1
ATOM 690 C C . ARG A 1 85 ? -8.195 -7.494 13.412 1.00 96.31 85 ARG A C 1
ATOM 692 O O . ARG A 1 85 ? -7.345 -8.280 13.831 1.00 96.31 85 ARG A O 1
ATOM 699 N N . VAL A 1 86 ? -8.155 -6.174 13.592 1.00 95.94 86 VAL A N 1
ATOM 700 C CA . VAL A 1 86 ? -7.095 -5.457 14.324 1.00 95.94 86 VAL A CA 1
ATOM 701 C C . VAL A 1 86 ? -7.565 -4.922 15.685 1.00 95.94 86 VAL A C 1
ATOM 703 O O . VAL A 1 86 ? -6.876 -4.114 16.297 1.00 95.94 86 VAL A O 1
ATOM 706 N N . CYS A 1 87 ? -8.728 -5.381 16.160 1.00 96.12 87 CYS A N 1
ATOM 707 C CA . CYS A 1 87 ? -9.307 -5.062 17.468 1.00 96.12 87 CYS A CA 1
ATOM 708 C C . CYS A 1 87 ? -9.507 -3.558 17.741 1.00 96.12 87 CYS A C 1
ATOM 710 O O . CYS A 1 87 ? -9.280 -3.090 18.854 1.00 96.12 87 CYS A O 1
ATOM 712 N N . VAL A 1 88 ? -9.960 -2.797 16.740 1.00 96.75 88 VAL A N 1
ATOM 713 C CA . VAL A 1 88 ? -10.323 -1.375 16.887 1.00 96.75 88 VAL A CA 1
ATOM 714 C C . VAL A 1 88 ? -11.652 -1.070 16.203 1.00 96.75 88 VAL A C 1
ATOM 716 O O . VAL A 1 88 ? -12.115 -1.814 15.338 1.00 96.75 88 VAL A O 1
ATOM 719 N N . GLU A 1 89 ? -12.264 0.062 16.544 1.00 97.25 89 GLU A N 1
ATOM 720 C CA . GLU A 1 89 ? -13.433 0.546 15.810 1.00 97.25 89 GLU A CA 1
ATOM 721 C C . GLU A 1 89 ? -13.116 0.783 14.326 1.00 97.25 89 GLU A C 1
ATOM 723 O O . GLU A 1 89 ? -12.058 1.315 13.976 1.00 97.25 89 GLU A O 1
ATOM 728 N N . GLU A 1 90 ? -14.073 0.467 13.448 1.00 97.44 90 GLU A N 1
ATOM 729 C CA . GLU A 1 90 ? -13.969 0.706 12.000 1.00 97.44 90 GLU A CA 1
ATOM 730 C C . GLU A 1 90 ? -13.560 2.151 11.685 1.00 97.44 90 GLU A C 1
ATOM 732 O O . GLU A 1 90 ? -12.627 2.387 10.911 1.00 97.44 90 GLU A O 1
ATOM 737 N N . SER A 1 91 ? -14.200 3.113 12.355 1.00 97.00 91 SER A N 1
ATOM 738 C CA . SER A 1 91 ? -13.947 4.540 12.162 1.00 97.00 91 SER A CA 1
ATOM 739 C C . SER A 1 91 ? -12.503 4.922 12.514 1.00 97.00 91 SER A C 1
ATOM 741 O O . SER A 1 91 ? -11.882 5.737 11.826 1.00 97.00 91 SER A O 1
ATOM 743 N N . THR A 1 92 ? -11.938 4.293 13.547 1.00 97.44 92 THR A N 1
ATOM 744 C CA . THR A 1 92 ? -10.562 4.507 13.998 1.00 97.44 92 THR A CA 1
ATOM 745 C C . THR A 1 92 ? -9.571 3.932 12.994 1.00 97.44 92 THR A C 1
ATOM 747 O O . THR A 1 92 ? -8.651 4.643 12.580 1.00 97.44 92 THR A O 1
ATOM 750 N N . ALA A 1 93 ? -9.790 2.700 12.522 1.00 97.12 93 ALA A N 1
ATOM 751 C CA . ALA A 1 93 ? -8.955 2.095 11.483 1.00 97.12 93 ALA A CA 1
ATOM 752 C C . ALA A 1 93 ? -8.942 2.949 10.204 1.00 97.12 93 ALA A C 1
ATOM 754 O O . ALA A 1 93 ? -7.884 3.246 9.641 1.00 97.12 93 ALA A O 1
ATOM 755 N N . ARG A 1 94 ? -10.120 3.421 9.780 1.00 96.50 94 ARG A N 1
ATOM 756 C CA . ARG A 1 94 ? -10.266 4.260 8.589 1.00 96.50 94 ARG A CA 1
ATOM 757 C C . ARG A 1 94 ? -9.588 5.620 8.750 1.00 96.50 94 ARG A C 1
ATOM 759 O O . ARG A 1 94 ? -8.907 6.065 7.828 1.00 96.50 94 ARG A O 1
ATOM 766 N N . LYS A 1 95 ? -9.712 6.273 9.912 1.00 97.56 95 LYS A N 1
ATOM 767 C CA . LYS A 1 95 ? -9.020 7.542 10.212 1.00 97.56 95 LYS A CA 1
ATOM 768 C C . LYS A 1 95 ? -7.500 7.387 10.178 1.00 97.56 95 LYS A C 1
ATOM 770 O O . LYS A 1 95 ? -6.827 8.240 9.598 1.00 97.56 95 LYS A O 1
ATOM 775 N N . GLN A 1 96 ? -6.961 6.304 10.744 1.00 96.56 96 GLN A N 1
ATOM 776 C CA . GLN A 1 96 ? -5.522 6.029 10.686 1.00 96.56 96 GLN A CA 1
ATOM 777 C C . GLN A 1 96 ? -5.045 5.848 9.242 1.00 96.56 96 GLN A C 1
ATOM 779 O O . GLN A 1 96 ? -4.061 6.473 8.846 1.00 96.56 96 GLN A O 1
ATOM 784 N N . TYR A 1 97 ? -5.781 5.082 8.430 1.00 97.19 97 TYR A N 1
ATOM 785 C CA . TYR A 1 97 ? -5.452 4.928 7.014 1.00 97.19 97 TYR A CA 1
ATOM 786 C C . TYR A 1 97 ? -5.532 6.248 6.239 1.00 97.19 97 TYR A C 1
ATOM 788 O O . TYR A 1 97 ? -4.631 6.566 5.470 1.00 97.19 97 TYR A O 1
ATOM 796 N N . VAL A 1 98 ? -6.558 7.070 6.474 1.00 96.56 98 VAL A N 1
ATOM 797 C CA . VAL A 1 98 ? -6.667 8.393 5.839 1.00 96.56 98 VAL A CA 1
ATOM 798 C C . VAL A 1 98 ? -5.496 9.300 6.227 1.00 96.56 98 VAL A C 1
ATOM 800 O O . VAL A 1 98 ? -4.986 10.022 5.370 1.00 96.56 98 VAL A O 1
ATOM 803 N N . LYS A 1 99 ? -5.043 9.264 7.487 1.00 96.50 99 LYS A N 1
ATOM 804 C CA . LYS A 1 99 ? -3.860 10.015 7.932 1.00 96.50 99 LYS A CA 1
ATOM 805 C C . LYS A 1 99 ? -2.604 9.541 7.199 1.00 96.50 99 LYS A C 1
ATOM 807 O O . LYS A 1 99 ? -1.906 10.369 6.626 1.00 96.50 99 LYS A O 1
ATOM 812 N N . PHE A 1 100 ? -2.370 8.231 7.148 1.00 96.38 100 PHE A N 1
ATOM 813 C CA . PHE A 1 100 ? -1.259 7.650 6.390 1.00 96.38 100 PHE A CA 1
ATOM 814 C C . PHE A 1 100 ? -1.309 8.047 4.910 1.00 96.38 100 PHE A C 1
ATOM 816 O O . PHE A 1 100 ? -0.322 8.527 4.366 1.00 96.38 100 PHE A O 1
ATOM 823 N N . LYS A 1 101 ? -2.482 7.946 4.273 1.00 95.50 101 LYS A N 1
ATOM 824 C CA . LYS A 1 101 ? -2.676 8.308 2.864 1.00 95.50 101 LYS A CA 1
ATOM 825 C C . LYS A 1 101 ? -2.356 9.779 2.578 1.00 95.50 101 LYS A C 1
ATOM 827 O O . LYS A 1 101 ? -1.831 10.094 1.512 1.00 95.50 101 LYS A O 1
ATOM 832 N N . LYS A 1 102 ? -2.653 10.689 3.512 1.00 95.38 102 LYS A N 1
ATOM 833 C CA . LYS A 1 102 ? -2.268 12.105 3.388 1.00 95.38 102 LYS A CA 1
ATOM 834 C C . LYS A 1 102 ? -0.751 12.279 3.403 1.00 95.38 102 LYS A C 1
ATOM 836 O O . LYS A 1 102 ? -0.239 13.027 2.578 1.00 95.38 102 LYS A O 1
ATOM 841 N N . GLU A 1 103 ? -0.050 11.586 4.296 1.00 94.62 103 GLU A N 1
ATOM 842 C CA . GLU A 1 103 ? 1.416 11.622 4.336 1.00 94.62 103 GLU A CA 1
ATOM 843 C C . GLU A 1 103 ? 2.030 10.972 3.092 1.00 94.62 103 GLU A C 1
ATOM 845 O O . GLU A 1 103 ? 2.949 11.537 2.509 1.00 94.62 103 GLU A O 1
ATOM 850 N N . LEU A 1 104 ? 1.469 9.863 2.604 1.00 94.31 104 LEU A N 1
ATOM 851 C CA . LEU A 1 104 ? 1.896 9.244 1.346 1.00 94.31 104 LEU A CA 1
ATOM 852 C C . LEU A 1 104 ? 1.772 10.222 0.177 1.00 94.31 104 LEU A C 1
ATOM 854 O O . LEU A 1 104 ? 2.707 10.381 -0.599 1.00 94.31 104 LEU A O 1
ATOM 858 N N . ARG A 1 105 ? 0.641 10.930 0.072 1.00 94.06 105 ARG A N 1
ATOM 859 C CA . ARG A 1 105 ? 0.449 11.939 -0.975 1.00 94.06 105 ARG A CA 1
ATOM 860 C C . ARG A 1 105 ? 1.539 13.010 -0.934 1.00 94.06 105 ARG A C 1
ATOM 862 O O . ARG A 1 105 ? 2.088 13.323 -1.979 1.00 94.06 105 ARG A O 1
ATOM 869 N N . LYS A 1 106 ? 1.855 13.540 0.252 1.00 93.06 106 LYS A N 1
ATOM 870 C CA . LYS A 1 106 ? 2.907 14.555 0.417 1.00 93.06 106 LYS A CA 1
ATOM 871 C C . LYS A 1 106 ? 4.270 14.026 -0.028 1.00 93.06 106 LYS A C 1
ATOM 873 O O . LYS A 1 106 ? 4.914 14.665 -0.848 1.00 93.06 106 LYS A O 1
ATOM 878 N N . ASN A 1 107 ? 4.659 12.844 0.455 1.00 90.50 107 ASN A N 1
ATOM 879 C CA . ASN A 1 107 ? 5.955 12.238 0.136 1.00 90.50 107 ASN A CA 1
ATOM 880 C C . ASN A 1 107 ? 6.088 11.828 -1.335 1.00 90.50 107 ASN A C 1
ATOM 882 O O . ASN A 1 107 ? 7.202 11.733 -1.823 1.00 90.50 107 ASN A O 1
ATOM 886 N N . LEU A 1 108 ? 4.981 11.602 -2.048 1.00 89.31 108 LEU A N 1
ATOM 887 C CA . LEU A 1 108 ? 5.000 11.383 -3.496 1.00 89.31 108 LEU A CA 1
ATOM 888 C C . LEU A 1 108 ? 5.092 12.691 -4.287 1.00 89.31 108 LEU A C 1
ATOM 890 O O . LEU A 1 108 ? 5.689 12.705 -5.354 1.00 89.31 108 LEU A O 1
ATOM 894 N N . THR A 1 109 ? 4.497 13.783 -3.804 1.00 80.19 109 THR A N 1
ATOM 895 C CA . THR A 1 109 ? 4.5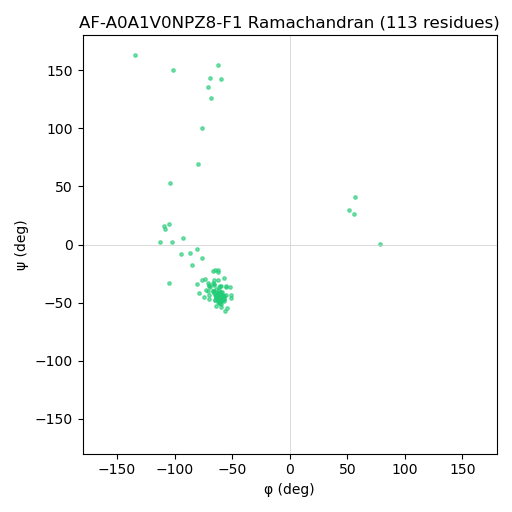59 15.086 -4.484 1.00 80.19 109 THR A CA 1
ATOM 896 C C . THR A 1 109 ? 5.953 15.707 -4.417 1.00 80.19 109 THR A C 1
ATOM 898 O O . THR A 1 109 ? 6.363 16.328 -5.390 1.00 80.19 109 THR A O 1
ATOM 901 N N . THR A 1 110 ? 6.691 15.517 -3.319 1.00 70.75 110 THR A N 1
ATOM 902 C CA . THR A 1 110 ? 8.048 16.063 -3.154 1.00 70.75 110 THR A CA 1
ATOM 903 C C . THR A 1 110 ? 9.012 15.640 -4.280 1.00 70.75 110 THR A C 1
ATOM 905 O O . THR A 1 110 ? 9.484 16.524 -4.984 1.00 70.75 110 THR A O 1
ATOM 908 N N . PRO A 1 111 ? 9.241 14.340 -4.553 1.00 63.28 111 PRO A N 1
ATOM 909 C CA . PRO A 1 111 ? 10.152 13.902 -5.614 1.00 63.28 111 PRO A CA 1
ATOM 910 C C . PRO A 1 111 ? 9.583 14.040 -7.038 1.00 63.28 111 PRO A C 1
ATOM 912 O O . PRO A 1 111 ? 10.318 13.866 -8.000 1.00 63.28 111 PRO A O 1
ATOM 915 N N . LEU A 1 112 ? 8.280 14.309 -7.210 1.00 60.22 112 LEU A N 1
ATOM 916 C CA . LEU A 1 112 ? 7.647 14.444 -8.535 1.00 60.22 112 LEU A CA 1
ATOM 917 C C . LEU A 1 112 ? 7.562 15.895 -9.040 1.00 60.22 112 LEU A C 1
ATOM 919 O O . LEU A 1 112 ? 7.164 16.097 -10.186 1.00 60.22 112 LEU A O 1
ATOM 923 N N . ASN A 1 113 ? 7.896 16.875 -8.196 1.00 58.62 113 ASN A N 1
ATOM 924 C CA . ASN A 1 113 ? 7.872 18.307 -8.513 1.00 58.62 113 ASN A CA 1
ATOM 925 C C . ASN A 1 113 ? 9.276 18.943 -8.540 1.00 58.62 113 ASN A C 1
ATOM 927 O O . ASN A 1 113 ? 9.379 20.154 -8.721 1.00 58.62 113 ASN A O 1
ATOM 931 N N . GLU A 1 114 ? 10.339 18.161 -8.336 1.00 48.66 114 GLU A N 1
ATOM 932 C CA . GLU A 1 114 ? 11.721 18.581 -8.595 1.00 48.66 114 GLU A CA 1
ATOM 933 C C . GLU A 1 114 ? 12.013 18.460 -10.107 1.00 48.66 114 GLU A C 1
ATOM 935 O O . GLU A 1 114 ? 12.741 17.575 -10.544 1.00 48.66 114 GLU A O 1
ATOM 940 N N . GLU A 1 115 ? 11.378 19.320 -10.912 1.00 41.12 115 GLU A N 1
ATOM 941 C CA . GLU A 1 115 ? 11.717 19.626 -12.319 1.00 41.12 115 GLU A CA 1
ATOM 942 C C . GLU A 1 115 ? 11.705 21.146 -12.526 1.00 41.12 115 GLU A C 1
ATOM 944 O O . GLU A 1 115 ? 10.706 21.793 -12.127 1.00 41.12 115 GLU A O 1
#

Nearest PDB structures (foldseek):
  3vfz-assembly3_B  TM=8.638E-01  e=3.503E-01  Mycobacterium tuberculosis
  3hug-assembly6_K  TM=7.699E-01  e=6.233E-01  Mycobacterium tuberculosis H37Rv
  3hug-assembly1_C  TM=7.924E-01  e=7.294E-01  Mycobacterium tuberculosis H37Rv
  3hug-assembly6_A  TM=7.736E-01  e=6.922E-01  Mycobacterium tuberculosis H37Rv
  1xsv-assembly1_B  TM=7.626E-01  e=5.929E+00  Staphylococcus aureus

Mean predicted aligned error: 5.08 Å

Foldseek 3Di:
DPDVLLVLLLCQLVVVLVVVLVVLVVVCVVVVNPVVCVVPPVNVLSVQLNVLCVVLCVVCVPHLLNQLSCVCRVVVDDLCVSCVVSVHHSVVSVVSPVVSSVVSVVSSVVVVPPD

Solvent-accessible surface area (backbone atoms only — not comparable to full-atom values): 6437 Å² total; per-residue (Å²): 132,83,55,69,65,61,51,50,50,31,27,53,68,68,46,50,44,59,52,54,47,51,50,53,52,52,56,31,53,74,69,73,34,60,79,52,45,77,69,28,63,68,53,49,52,50,51,52,54,49,53,51,45,51,56,54,52,60,78,32,65,93,38,70,62,46,55,48,48,45,35,38,47,65,66,64,38,53,60,65,54,30,8,62,74,72,76,45,55,36,69,56,50,50,50,50,50,53,52,52,52,53,53,51,52,52,65,54,47,58,78,73,61,79,119

InterPro domains:
  IPR007927 Protein of unknown function DUF722 [PF05263] (34-106)

Sequence (115 aa):
MVDPLDELMSDY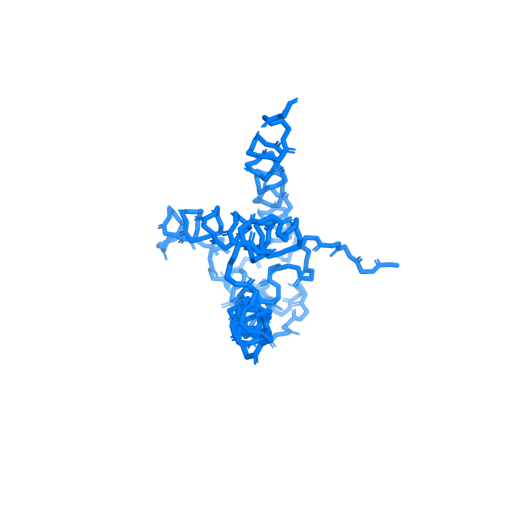ITGMLEVKINYIKKTNTSIKNEHMLESNRDYQKKCVQKEVLDGMMASIENLLIKQIIIARFKYHLTWVNVGKRVCVEESTARKQYVKFKKELRKNLTTPLNEE

Organism: Lactococcus lactis subsp. lactis (NCBI:txid1360)

Secondary structure (DSSP, 8-state):
---HHHHHHHHHHHTHHHHHHHHHHHHHHHTT-HHHHHT-HHHHHHHHHHHHHHHHHHHTTTSHHHHHHIIIIIS---HHHHHHHTTS-HHHHHHHHHHHHHHHHHHHHHHHS--